Protein AF-A0A6A4WVE7-F1 (afdb_monomer)

Sequence (109 aa):
MHIRTFQDEGYPEVTYGALVDGLFLQDVMLQIYPDVPHREMTRSPGDASARIRNLSTVLKNIKHFYEGGVRAELRPHATDARRVRGRVPPWWATDPAITAIRRSSAAHE

Solvent-accessible surface area (backbone atoms only — not comparable to full-atom values): 6762 Å² total; per-residue (Å²): 140,62,79,74,77,72,59,56,101,81,59,75,83,88,46,74,75,59,49,62,49,21,57,56,55,42,53,54,45,40,74,76,43,70,84,54,89,69,78,88,66,62,95,48,91,89,42,64,68,41,19,53,52,22,40,52,44,43,50,50,40,54,51,45,43,52,67,55,49,55,51,53,70,45,48,72,58,61,62,48,60,70,72,53,81,78,64,81,59,82,71,60,81,70,35,68,70,58,53,50,52,53,55,61,58,67,73,74,117

Structure (mmCIF, N/CA/C/O backbone):
data_AF-A0A6A4WVE7-F1
#
_entry.id   AF-A0A6A4WVE7-F1
#
loop_
_atom_site.group_PDB
_atom_site.id
_atom_site.type_symbol
_atom_site.label_atom_id
_atom_site.label_alt_id
_atom_site.label_comp_id
_atom_site.label_asym_id
_atom_site.label_entity_id
_atom_site.label_seq_id
_atom_site.pdbx_PDB_ins_code
_atom_site.Cartn_x
_atom_site.Cartn_y
_atom_site.Cartn_z
_atom_site.occupancy
_atom_site.B_iso_or_equiv
_atom_site.auth_seq_id
_atom_site.auth_comp_id
_atom_site.auth_asym_id
_atom_site.auth_atom_id
_atom_site.pdbx_PDB_model_num
ATOM 1 N N . MET A 1 1 ? -4.078 6.951 -15.894 1.00 47.41 1 MET A N 1
ATOM 2 C CA . MET A 1 1 ? -4.602 5.793 -15.140 1.00 47.41 1 MET A CA 1
ATOM 3 C C . MET A 1 1 ? -5.333 6.343 -13.920 1.00 47.41 1 MET A C 1
ATOM 5 O O . MET A 1 1 ? -4.700 7.037 -13.137 1.00 47.41 1 MET A O 1
ATOM 9 N N . HIS A 1 2 ? -6.656 6.180 -13.829 1.00 57.88 2 HIS A N 1
ATOM 10 C CA . HIS A 1 2 ? -7.473 6.751 -12.747 1.00 57.88 2 HIS A CA 1
ATOM 11 C C . HIS A 1 2 ? -7.727 5.682 -11.681 1.00 57.88 2 HIS A C 1
ATOM 13 O O . HIS A 1 2 ? -8.260 4.639 -12.012 1.00 57.88 2 HIS A O 1
ATOM 19 N N . ILE A 1 3 ? -7.418 5.946 -10.408 1.00 59.28 3 ILE A N 1
ATOM 20 C CA . ILE A 1 3 ? -7.617 4.985 -9.297 1.00 59.28 3 ILE A CA 1
ATOM 21 C C . ILE A 1 3 ? -9.070 4.473 -9.207 1.00 59.28 3 ILE A C 1
ATOM 23 O O . ILE A 1 3 ? -9.309 3.339 -8.812 1.00 59.28 3 ILE A O 1
ATOM 27 N N . ARG A 1 4 ? -10.041 5.282 -9.649 1.00 60.78 4 ARG A N 1
ATOM 28 C CA . ARG A 1 4 ? -11.470 4.935 -9.684 1.00 60.78 4 ARG A CA 1
ATOM 29 C C . ARG A 1 4 ? -11.802 3.745 -10.594 1.00 60.78 4 ARG A C 1
ATOM 31 O O . ARG A 1 4 ? -12.851 3.149 -10.418 1.00 60.78 4 ARG A O 1
ATOM 38 N N . THR A 1 5 ? -10.929 3.370 -11.535 1.00 68.50 5 THR A N 1
ATOM 39 C CA . THR A 1 5 ? -11.159 2.207 -12.415 1.00 68.50 5 THR A CA 1
ATOM 40 C C . THR A 1 5 ? -10.985 0.864 -11.707 1.00 68.50 5 THR A C 1
ATOM 42 O O . THR A 1 5 ? -11.294 -0.158 -12.300 1.00 68.50 5 THR A O 1
ATOM 45 N N . PHE A 1 6 ? -10.471 0.864 -10.473 1.00 63.78 6 PHE A N 1
ATOM 46 C CA . PHE A 1 6 ? -10.322 -0.327 -9.629 1.00 63.78 6 PHE A CA 1
ATOM 47 C C . PHE A 1 6 ? -11.446 -0.476 -8.597 1.00 63.78 6 PHE A C 1
ATOM 49 O O . PHE A 1 6 ? -11.378 -1.346 -7.733 1.00 63.78 6 PHE A O 1
ATOM 56 N N . GLN A 1 7 ? -12.459 0.394 -8.636 1.00 62.53 7 GLN A N 1
ATOM 57 C CA . GLN A 1 7 ? -13.678 0.141 -7.880 1.00 62.53 7 GLN A CA 1
ATOM 58 C C . GLN A 1 7 ? -14.447 -0.990 -8.560 1.00 62.53 7 GLN A C 1
ATOM 60 O O . GLN A 1 7 ? -14.938 -0.811 -9.671 1.00 62.53 7 GLN A O 1
ATOM 65 N N . ASP A 1 8 ? -14.574 -2.123 -7.874 1.00 60.75 8 ASP A N 1
ATOM 66 C CA . ASP A 1 8 ? -15.598 -3.113 -8.204 1.00 60.75 8 ASP A CA 1
ATOM 67 C C . ASP A 1 8 ? -16.998 -2.533 -7.947 1.00 60.75 8 ASP A C 1
ATOM 69 O O . ASP A 1 8 ? -17.180 -1.657 -7.088 1.00 60.75 8 ASP A O 1
ATOM 73 N N . GLU A 1 9 ? -17.998 -3.062 -8.661 1.00 52.28 9 GLU A N 1
ATOM 74 C CA . GLU A 1 9 ? -19.427 -2.821 -8.427 1.00 52.28 9 GLU A CA 1
ATOM 75 C C . GLU A 1 9 ? -19.824 -3.321 -7.022 1.00 52.28 9 GLU A C 1
ATOM 77 O O . GLU A 1 9 ? -20.338 -4.419 -6.835 1.00 52.28 9 GLU A O 1
ATOM 82 N N . GLY A 1 10 ? -19.520 -2.536 -5.991 1.00 53.50 10 GLY A N 1
ATOM 83 C CA . GLY A 1 10 ? -19.755 -2.913 -4.596 1.00 53.50 10 GLY A CA 1
ATOM 84 C C . GLY A 1 10 ? -18.978 -2.091 -3.572 1.00 53.50 10 GLY A C 1
ATOM 85 O O . GLY A 1 10 ? -19.347 -2.088 -2.397 1.00 53.50 10 GLY A O 1
ATOM 86 N N . TYR A 1 11 ? -17.943 -1.353 -3.991 1.00 53.72 11 TYR A N 1
ATOM 87 C CA . TYR A 1 11 ? -17.227 -0.443 -3.096 1.00 53.72 11 TYR A CA 1
ATOM 88 C C . TYR A 1 11 ? -17.837 0.969 -3.116 1.00 53.72 11 TYR A C 1
ATOM 90 O O . TYR A 1 11 ? -18.084 1.510 -4.197 1.00 53.72 11 TYR A O 1
ATOM 98 N N . PRO A 1 12 ? -18.051 1.604 -1.943 1.00 58.72 12 PRO A N 1
ATOM 99 C CA . PRO A 1 12 ? -18.497 2.993 -1.877 1.00 58.72 12 PRO A CA 1
ATOM 100 C C . PRO A 1 12 ? -17.515 3.907 -2.618 1.00 58.72 12 PRO A C 1
ATOM 102 O O . PRO A 1 12 ? -16.337 3.572 -2.760 1.00 58.72 12 PRO A O 1
ATOM 105 N N . GLU A 1 13 ? -18.008 5.053 -3.097 1.00 70.44 13 GLU A N 1
ATOM 106 C CA . GLU A 1 13 ? -17.210 6.055 -3.812 1.00 70.44 13 GLU A CA 1
ATOM 107 C C . GLU A 1 13 ? -15.855 6.279 -3.122 1.00 70.44 13 GLU A C 1
ATOM 109 O O . GLU A 1 13 ? -15.799 6.541 -1.916 1.00 70.44 13 GLU A O 1
ATOM 114 N N . VAL A 1 14 ? -14.753 6.147 -3.873 1.00 70.69 14 VAL A N 1
ATOM 115 C CA . VAL A 1 14 ? -13.402 6.349 -3.330 1.00 70.69 14 VAL A CA 1
ATOM 116 C C . VAL A 1 14 ? -13.253 7.812 -2.925 1.00 70.69 14 VAL A C 1
ATOM 118 O O . VAL A 1 14 ? -12.963 8.692 -3.738 1.00 70.69 14 VAL A O 1
ATOM 121 N N . THR A 1 15 ? -13.446 8.064 -1.635 1.00 81.00 15 THR A N 1
ATOM 122 C CA . THR A 1 15 ? -13.155 9.345 -0.998 1.00 81.00 15 THR A CA 1
ATOM 123 C C . THR A 1 15 ? -11.695 9.394 -0.564 1.00 81.00 15 THR A C 1
ATOM 125 O O . THR A 1 15 ? -11.046 8.363 -0.384 1.00 81.00 15 THR A O 1
ATOM 128 N N . TYR A 1 16 ? -11.174 10.599 -0.315 1.00 78.56 16 TYR A N 1
ATOM 129 C CA . TYR A 1 16 ? -9.848 10.753 0.289 1.00 78.56 16 TYR A CA 1
ATOM 130 C C . TYR A 1 16 ? -9.717 9.945 1.592 1.00 78.56 16 TYR A C 1
ATOM 132 O O . TYR A 1 16 ? -8.696 9.303 1.817 1.00 78.56 16 TYR A O 1
ATOM 140 N N . GLY A 1 17 ? -10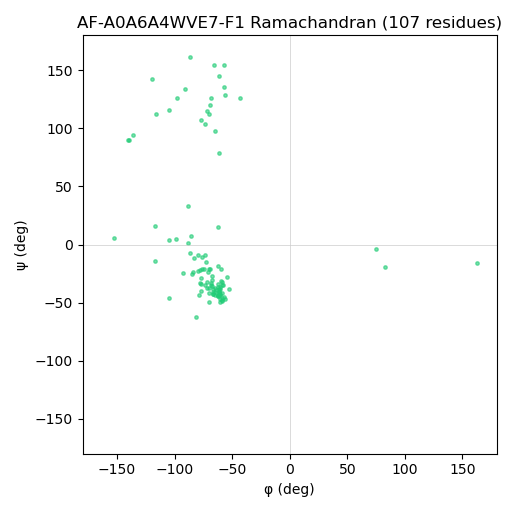.777 9.895 2.408 1.00 81.75 17 GLY A N 1
ATOM 141 C CA . GLY A 1 17 ? -10.797 9.130 3.657 1.00 81.75 17 GLY A CA 1
ATOM 142 C C . GLY A 1 17 ? -10.524 7.634 3.472 1.00 81.75 17 GLY A C 1
ATOM 143 O O . GLY A 1 17 ? -9.835 7.049 4.302 1.00 81.75 17 GLY A O 1
ATOM 144 N N . ALA A 1 18 ? -10.973 7.042 2.362 1.00 78.94 18 ALA A N 1
ATOM 145 C CA . ALA A 1 18 ? -10.748 5.629 2.046 1.00 78.94 18 ALA A CA 1
ATOM 146 C C . ALA A 1 18 ? -9.297 5.308 1.634 1.00 78.94 18 ALA A C 1
ATOM 148 O O . ALA A 1 18 ? -8.905 4.147 1.608 1.00 78.94 18 ALA A O 1
ATOM 149 N N . LEU A 1 19 ? -8.490 6.324 1.307 1.00 86.19 19 LEU A N 1
ATOM 150 C CA . LEU A 1 19 ? -7.084 6.152 0.924 1.00 86.19 19 LEU A CA 1
ATOM 151 C C . LEU A 1 19 ? -6.130 6.277 2.118 1.00 86.19 19 LEU A C 1
ATOM 153 O O . LEU A 1 19 ? -5.011 5.766 2.084 1.00 86.19 19 LEU A O 1
ATOM 157 N N . VAL A 1 20 ? -6.557 6.981 3.168 1.00 89.06 20 VAL A N 1
ATOM 158 C CA . VAL A 1 20 ? -5.692 7.448 4.263 1.00 89.06 20 VAL A CA 1
ATOM 159 C C . VAL A 1 20 ? -5.215 6.314 5.173 1.00 89.06 20 VAL A C 1
ATOM 161 O O . VAL A 1 20 ? -4.174 6.449 5.816 1.00 89.06 20 VAL A O 1
ATOM 164 N N . ASP A 1 21 ? -5.925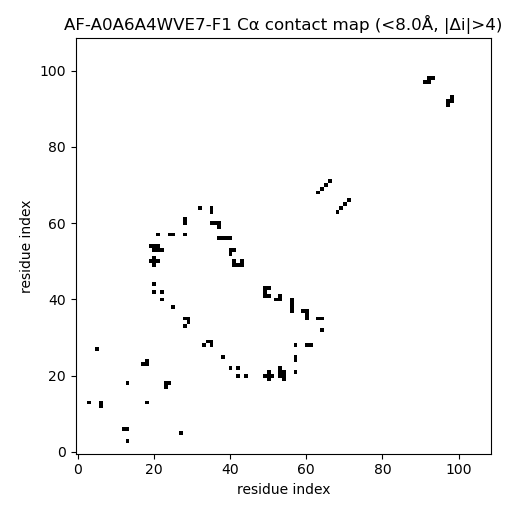 5.188 5.229 1.00 88.56 21 ASP A N 1
ATOM 165 C CA . ASP A 1 21 ? -5.493 4.011 5.992 1.00 88.56 21 ASP A CA 1
ATOM 166 C C . ASP A 1 21 ? -4.570 3.056 5.218 1.00 88.56 21 ASP A C 1
ATOM 168 O O . ASP A 1 21 ? -4.010 2.136 5.819 1.00 88.56 21 ASP A O 1
ATOM 172 N N . GLY A 1 22 ? -4.380 3.292 3.915 1.00 89.94 22 GLY A N 1
ATOM 173 C CA . GLY A 1 22 ? -3.527 2.504 3.028 1.00 89.94 22 GLY A CA 1
ATOM 174 C C . GLY A 1 22 ? -4.085 1.139 2.611 1.00 89.94 22 GLY A C 1
ATOM 175 O O . GLY A 1 22 ? -3.458 0.487 1.779 1.00 89.94 22 GLY A O 1
ATOM 176 N N . LEU A 1 23 ? -5.243 0.706 3.121 1.00 90.31 23 LEU A N 1
ATOM 177 C CA . LEU A 1 23 ? -5.789 -0.629 2.844 1.00 90.31 23 LEU A CA 1
ATOM 178 C C . LEU A 1 23 ? -6.274 -0.747 1.402 1.00 90.31 23 LEU A C 1
ATOM 180 O O . LEU A 1 23 ? -5.852 -1.646 0.684 1.00 90.31 23 LEU A O 1
ATOM 184 N N . PHE A 1 24 ? -7.077 0.217 0.951 1.00 88.44 24 PHE A N 1
ATOM 185 C CA .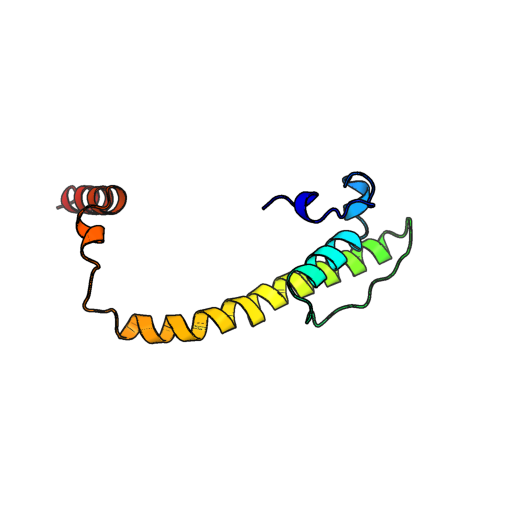 PHE A 1 24 ? -7.558 0.237 -0.430 1.00 88.44 24 PHE A CA 1
ATOM 186 C C . PHE A 1 24 ? -6.401 0.334 -1.436 1.00 88.44 24 PHE A C 1
ATOM 188 O O . PHE A 1 24 ? -6.405 -0.321 -2.473 1.00 88.44 24 PHE A O 1
ATOM 195 N N . LEU A 1 25 ? -5.363 1.116 -1.116 1.00 90.69 25 LEU A N 1
ATOM 196 C CA . LEU A 1 25 ? -4.172 1.220 -1.962 1.00 90.69 25 LEU A CA 1
ATOM 197 C C . LEU A 1 25 ? -3.404 -0.104 -2.037 1.00 90.69 25 LEU A C 1
ATOM 199 O O . LEU A 1 25 ? -2.888 -0.448 -3.099 1.00 90.69 25 LEU A O 1
ATOM 203 N N . GLN A 1 26 ? -3.339 -0.852 -0.935 1.00 91.56 26 GLN A N 1
ATOM 204 C CA . GLN A 1 26 ? -2.738 -2.181 -0.919 1.00 91.56 26 GLN A CA 1
ATOM 205 C C . GLN A 1 26 ? -3.547 -3.177 -1.762 1.00 91.56 26 GLN A C 1
ATOM 207 O O . GLN A 1 26 ? -2.945 -3.953 -2.503 1.00 91.56 26 GLN A O 1
ATOM 212 N N . ASP A 1 27 ? -4.879 -3.128 -1.703 1.00 88.81 27 ASP A N 1
ATOM 213 C CA . ASP A 1 27 ? -5.750 -3.978 -2.526 1.00 88.81 27 ASP A CA 1
ATOM 214 C C . ASP A 1 27 ? -5.542 -3.697 -4.022 1.00 88.81 27 ASP A C 1
ATOM 216 O O . ASP A 1 27 ? -5.349 -4.624 -4.810 1.00 88.81 27 ASP A O 1
ATOM 220 N N . VAL A 1 28 ? -5.465 -2.420 -4.413 1.00 88.31 28 VAL A N 1
ATOM 221 C CA . VAL A 1 28 ? -5.124 -2.023 -5.792 1.00 88.31 28 VAL A CA 1
ATOM 222 C C . VAL A 1 28 ? -3.731 -2.527 -6.186 1.00 88.31 28 VAL A C 1
ATOM 224 O O . VAL A 1 28 ? -3.553 -3.059 -7.281 1.00 88.31 28 VAL A O 1
ATOM 227 N N . MET A 1 29 ? -2.737 -2.411 -5.299 1.00 88.50 29 MET A N 1
ATOM 228 C CA . MET A 1 29 ? -1.390 -2.928 -5.567 1.00 88.50 29 MET A CA 1
ATOM 229 C C . MET A 1 29 ? -1.380 -4.443 -5.787 1.00 88.50 29 MET A C 1
ATOM 231 O O . MET A 1 29 ? -0.664 -4.905 -6.670 1.00 88.50 29 MET A O 1
ATOM 235 N N . LEU A 1 30 ? -2.179 -5.204 -5.036 1.00 87.44 30 LEU A N 1
ATOM 236 C CA . LEU A 1 30 ? -2.305 -6.656 -5.194 1.00 87.44 30 LEU A CA 1
ATOM 237 C C . LEU A 1 30 ? -2.983 -7.051 -6.512 1.00 87.44 30 LEU A C 1
ATOM 239 O O . LEU A 1 30 ? -2.621 -8.073 -7.089 1.00 87.44 30 LEU A O 1
ATOM 243 N N . GLN A 1 31 ? -3.923 -6.244 -7.011 1.00 86.31 31 GLN A N 1
ATOM 244 C CA . GLN A 1 31 ? -4.522 -6.459 -8.333 1.00 86.31 31 GLN A CA 1
ATOM 245 C C . GLN A 1 31 ? -3.517 -6.214 -9.471 1.00 86.31 31 GLN A C 1
ATOM 247 O O . GLN A 1 31 ? -3.558 -6.904 -10.485 1.00 86.31 31 GLN A O 1
ATOM 252 N N . ILE A 1 32 ? -2.604 -5.249 -9.308 1.00 84.94 32 ILE A N 1
ATOM 253 C CA . ILE A 1 32 ? -1.572 -4.925 -10.309 1.00 84.94 32 ILE A CA 1
ATOM 254 C C . ILE A 1 32 ? -0.404 -5.919 -10.254 1.00 84.94 32 ILE A C 1
ATOM 256 O O . ILE A 1 32 ? 0.098 -6.352 -11.289 1.00 84.94 32 ILE A O 1
ATOM 260 N N . TYR A 1 33 ? 0.052 -6.256 -9.049 1.00 84.62 33 TYR A N 1
ATOM 261 C CA . TYR A 1 33 ? 1.213 -7.103 -8.805 1.00 84.62 33 TYR A CA 1
ATOM 262 C C . TYR A 1 33 ? 0.911 -8.053 -7.636 1.00 84.62 33 TYR A C 1
ATOM 264 O O . TYR A 1 33 ? 1.166 -7.714 -6.478 1.00 84.62 33 TYR A O 1
ATOM 272 N N . PRO A 1 34 ? 0.360 -9.249 -7.908 1.00 86.31 34 PRO A N 1
ATOM 273 C CA . PRO A 1 34 ? -0.059 -10.177 -6.858 1.00 86.31 34 PRO A CA 1
ATOM 274 C C . PRO A 1 34 ? 1.081 -10.592 -5.922 1.00 86.31 34 PRO A C 1
ATOM 276 O O . PRO A 1 34 ? 0.868 -10.776 -4.724 1.00 86.31 34 PRO A O 1
ATOM 279 N N . ASP A 1 35 ? 2.312 -10.669 -6.425 1.00 85.38 35 ASP A N 1
ATOM 280 C CA . ASP A 1 35 ? 3.481 -11.178 -5.698 1.00 85.38 35 ASP A CA 1
ATOM 281 C C . ASP A 1 35 ? 4.226 -10.103 -4.883 1.00 85.38 35 ASP A C 1
ATOM 283 O O . ASP A 1 35 ? 5.446 -10.158 -4.711 1.00 85.38 35 ASP A O 1
ATOM 287 N N . VAL A 1 36 ? 3.508 -9.107 -4.345 1.00 85.94 36 VAL A N 1
ATOM 288 C CA . VAL A 1 36 ? 4.110 -8.138 -3.412 1.00 85.94 36 VAL A CA 1
ATOM 289 C C . VAL A 1 36 ? 4.730 -8.843 -2.190 1.00 85.94 36 VAL A C 1
ATOM 291 O O . VAL A 1 36 ? 4.081 -9.694 -1.570 1.00 85.94 36 VAL A O 1
ATOM 294 N N . PRO A 1 37 ? 5.950 -8.451 -1.776 1.00 84.62 37 PRO A N 1
ATOM 295 C CA . PRO A 1 37 ? 6.665 -9.081 -0.665 1.00 84.62 37 PRO A CA 1
ATOM 296 C C . PRO A 1 37 ? 6.126 -8.682 0.715 1.00 84.62 37 PRO A C 1
ATOM 298 O O . PRO A 1 37 ? 6.354 -9.393 1.692 1.00 84.62 37 PRO A O 1
ATOM 301 N N . HIS A 1 38 ? 5.424 -7.549 0.827 1.00 86.50 38 HIS A N 1
ATOM 302 C CA . HIS A 1 38 ? 4.881 -7.073 2.096 1.00 86.50 38 HIS A CA 1
ATOM 303 C C . HIS A 1 38 ? 3.351 -7.047 2.043 1.00 86.50 38 HIS A C 1
ATOM 305 O O . HIS A 1 38 ? 2.766 -6.248 1.318 1.00 86.50 38 HIS A O 1
ATOM 311 N N . ARG A 1 39 ? 2.686 -7.911 2.815 1.00 86.44 39 ARG A N 1
ATOM 312 C CA . ARG A 1 39 ? 1.211 -8.021 2.822 1.00 86.44 39 ARG A CA 1
ATOM 313 C C . ARG A 1 39 ? 0.563 -7.668 4.154 1.00 86.44 39 ARG A C 1
ATOM 315 O O . ARG A 1 39 ? -0.646 -7.479 4.215 1.00 86.44 39 ARG A O 1
ATOM 322 N N . GLU A 1 40 ? 1.355 -7.583 5.216 1.00 87.88 40 GLU A N 1
ATOM 323 C CA . GLU A 1 40 ? 0.842 -7.322 6.554 1.00 87.88 40 GLU A CA 1
ATOM 324 C C . GLU A 1 40 ? 0.340 -5.885 6.664 1.00 87.88 40 GLU A C 1
ATOM 326 O O . GLU A 1 40 ? 1.111 -4.925 6.622 1.00 87.88 40 GLU A O 1
ATOM 331 N N . MET A 1 41 ? -0.975 -5.764 6.811 1.00 90.06 41 MET A N 1
ATOM 332 C CA . MET A 1 41 ? -1.692 -4.520 7.037 1.00 90.06 41 MET A CA 1
ATOM 333 C C . MET A 1 41 ? -2.423 -4.601 8.369 1.00 90.06 41 MET A C 1
ATOM 335 O O . MET A 1 41 ? -2.992 -5.638 8.715 1.00 90.06 41 MET A O 1
ATOM 339 N N . THR A 1 42 ? -2.475 -3.495 9.105 1.00 88.56 42 THR A N 1
ATOM 340 C CA . THR A 1 42 ? -3.279 -3.409 10.326 1.00 88.56 42 THR A CA 1
ATOM 341 C C . THR A 1 42 ? -4.530 -2.582 10.064 1.00 88.56 42 THR A C 1
ATOM 343 O O . THR A 1 42 ? -4.449 -1.378 9.819 1.00 88.56 42 THR A O 1
ATOM 346 N N . ARG A 1 43 ? -5.707 -3.206 10.173 1.00 84.69 43 ARG A N 1
ATOM 347 C CA . ARG A 1 43 ? -6.978 -2.479 10.280 1.00 84.69 43 ARG A CA 1
ATOM 348 C C . ARG A 1 43 ? -7.072 -1.865 11.672 1.00 84.69 43 ARG A C 1
ATOM 350 O O . ARG A 1 43 ? -7.329 -2.571 12.639 1.00 84.69 43 ARG A O 1
ATOM 357 N N . SER A 1 44 ? -6.845 -0.561 11.772 1.00 79.88 44 SER A N 1
ATOM 358 C CA . SER A 1 44 ? -7.026 0.187 13.018 1.00 79.88 44 SER A CA 1
ATOM 359 C C . SER A 1 44 ? -7.653 1.548 12.707 1.00 79.88 44 SER A C 1
ATOM 361 O O . SER A 1 44 ? -6.941 2.511 12.399 1.00 79.88 44 SER A O 1
ATOM 363 N N . PRO A 1 45 ? -8.997 1.629 12.698 1.00 76.38 45 PRO A N 1
ATOM 364 C CA . PRO A 1 45 ? -9.710 2.872 12.440 1.00 76.38 45 PRO A CA 1
ATOM 365 C C . PRO A 1 45 ? -9.270 3.950 13.436 1.00 76.38 45 PRO A C 1
ATOM 367 O O . PRO A 1 45 ? -9.257 3.728 14.642 1.00 76.38 45 PRO A O 1
ATOM 370 N N . GLY A 1 46 ? -8.888 5.125 12.939 1.00 77.00 46 GLY A N 1
ATOM 371 C CA . GLY A 1 46 ? -8.502 6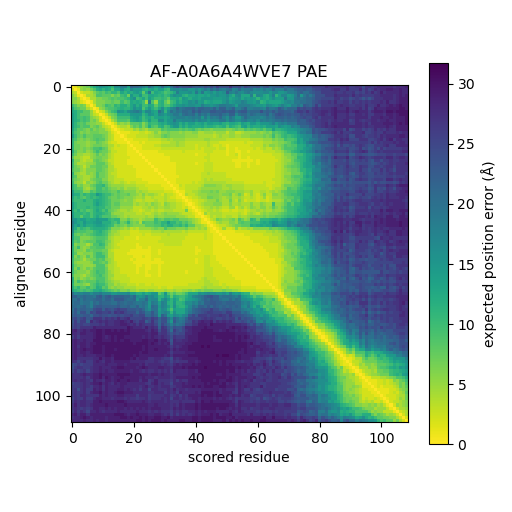.256 13.789 1.00 77.00 46 GLY A CA 1
ATOM 372 C C . GLY A 1 46 ? -7.055 6.252 14.309 1.00 77.00 46 GLY A C 1
ATOM 373 O O . GLY A 1 46 ? -6.540 7.338 14.573 1.00 77.00 46 GLY A O 1
ATOM 374 N N . ASP A 1 47 ? -6.336 5.124 14.334 1.00 89.25 47 ASP A N 1
ATOM 375 C CA . ASP A 1 47 ? -4.933 5.080 14.790 1.00 89.25 47 ASP A CA 1
ATOM 376 C C . ASP A 1 47 ? -3.961 5.615 13.727 1.00 89.25 47 ASP A C 1
ATOM 378 O O . ASP A 1 47 ? -3.654 4.956 12.732 1.00 89.25 47 ASP A O 1
ATOM 382 N N . ALA A 1 48 ? -3.421 6.812 13.963 1.00 90.12 48 ALA A N 1
ATOM 383 C CA . ALA A 1 48 ? -2.444 7.441 13.078 1.00 90.12 48 ALA A CA 1
ATOM 384 C C . ALA A 1 48 ? -1.176 6.598 12.875 1.00 90.12 48 ALA A C 1
ATOM 386 O O . ALA A 1 48 ? -0.632 6.572 11.769 1.00 90.12 48 ALA A O 1
ATOM 387 N N . SER A 1 49 ? -0.727 5.879 13.903 1.00 93.38 49 SER A N 1
ATOM 388 C CA . SER A 1 49 ? 0.488 5.068 13.825 1.00 93.38 49 SER A CA 1
ATOM 389 C C . SER A 1 49 ? 0.281 3.858 12.919 1.00 93.38 49 SER A C 1
ATOM 391 O O . SER A 1 49 ? 1.147 3.547 12.101 1.00 93.38 49 SER A O 1
ATOM 393 N N . ALA A 1 50 ? -0.879 3.200 13.011 1.00 91.69 50 ALA A N 1
ATOM 394 C CA . ALA A 1 50 ? -1.251 2.126 12.092 1.00 91.69 50 ALA A CA 1
ATOM 395 C C . ALA A 1 50 ? -1.354 2.619 10.647 1.00 91.69 50 ALA A C 1
ATOM 397 O O . ALA A 1 50 ? -0.790 1.986 9.756 1.00 91.69 50 ALA A O 1
ATOM 398 N N . ARG A 1 51 ? -1.981 3.781 10.415 1.00 92.69 51 ARG A N 1
ATOM 399 C CA . ARG A 1 51 ? -2.072 4.375 9.070 1.00 92.69 51 ARG A CA 1
ATOM 400 C C . ARG A 1 51 ? -0.697 4.634 8.457 1.00 92.69 51 ARG A C 1
ATOM 402 O O . ARG A 1 51 ? -0.451 4.259 7.315 1.00 92.69 51 ARG A O 1
ATOM 409 N N . ILE A 1 52 ? 0.225 5.216 9.227 1.00 93.75 52 ILE A N 1
ATOM 410 C CA . ILE A 1 52 ? 1.599 5.472 8.768 1.00 93.75 52 ILE A CA 1
ATOM 411 C C . ILE A 1 52 ? 2.317 4.159 8.437 1.00 93.75 52 ILE A C 1
ATOM 413 O O . ILE A 1 52 ? 2.976 4.072 7.400 1.00 93.75 52 ILE A O 1
ATOM 417 N N . ARG A 1 53 ? 2.176 3.123 9.278 1.00 94.56 53 ARG A N 1
ATOM 418 C CA . ARG A 1 53 ? 2.762 1.800 9.005 1.00 94.56 53 ARG A CA 1
ATOM 419 C C . ARG A 1 53 ? 2.211 1.192 7.715 1.00 94.56 53 ARG A C 1
ATOM 421 O O . ARG A 1 53 ? 3.003 0.761 6.879 1.00 94.56 53 ARG A O 1
ATOM 428 N N . ASN A 1 54 ? 0.893 1.217 7.523 1.00 95.12 54 ASN A N 1
ATOM 429 C CA . ASN A 1 54 ? 0.253 0.690 6.317 1.00 95.12 54 ASN A CA 1
ATOM 430 C C . ASN A 1 54 ? 0.734 1.431 5.061 1.00 95.12 54 ASN A C 1
ATOM 432 O O . ASN A 1 54 ? 1.197 0.799 4.113 1.00 95.12 54 ASN A O 1
ATOM 436 N N . LEU A 1 55 ? 0.720 2.768 5.074 1.00 94.25 55 LEU A N 1
ATOM 437 C CA . LEU A 1 55 ? 1.195 3.581 3.948 1.00 94.25 55 LEU A CA 1
ATOM 438 C C . LEU A 1 55 ? 2.689 3.366 3.662 1.00 94.25 55 LEU A C 1
ATOM 440 O O . LEU A 1 55 ? 3.096 3.317 2.501 1.00 94.25 55 LEU A O 1
ATOM 444 N N . SER A 1 56 ? 3.513 3.179 4.698 1.00 95.19 56 SER A N 1
ATOM 445 C CA . SER A 1 56 ? 4.927 2.821 4.532 1.00 95.19 56 SER A CA 1
ATOM 446 C C . SER A 1 56 ? 5.089 1.484 3.807 1.00 95.19 56 SER A C 1
ATOM 448 O O . SER A 1 56 ? 5.928 1.359 2.916 1.00 95.19 56 SER A O 1
ATOM 450 N N . THR A 1 57 ? 4.271 0.492 4.152 1.00 94.88 57 THR 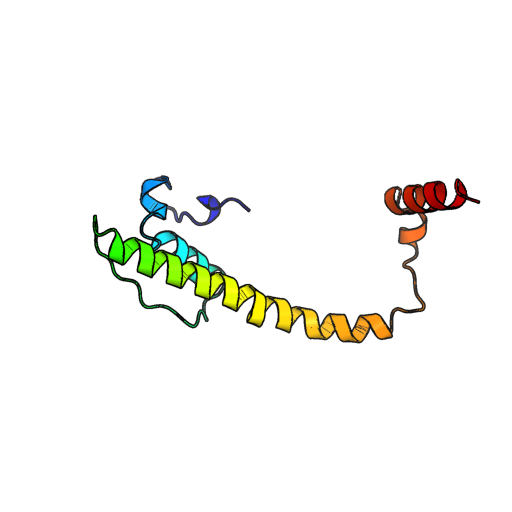A N 1
ATOM 451 C CA . THR A 1 57 ? 4.274 -0.811 3.484 1.00 94.88 57 THR A CA 1
ATOM 452 C C . THR A 1 57 ? 3.810 -0.711 2.027 1.00 94.88 57 THR A C 1
ATOM 454 O O . THR A 1 57 ? 4.483 -1.261 1.154 1.00 94.88 57 THR A O 1
ATOM 457 N N . VAL A 1 58 ? 2.757 0.062 1.734 1.00 94.56 58 VAL A N 1
ATOM 458 C CA . VAL A 1 58 ? 2.328 0.344 0.349 1.00 94.56 58 VAL A CA 1
ATOM 459 C C . VAL A 1 58 ? 3.480 0.953 -0.461 1.00 94.56 58 VAL A C 1
ATOM 46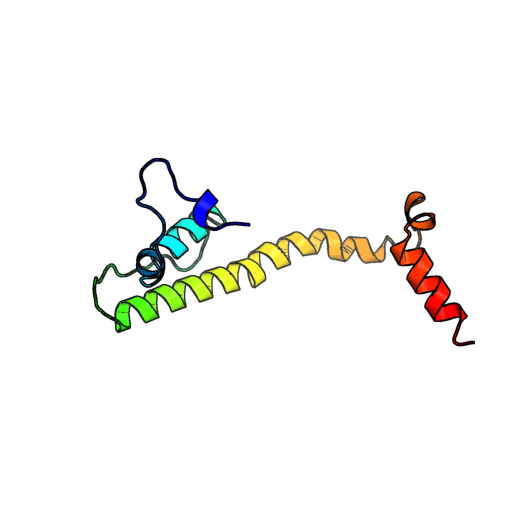1 O O . VAL A 1 58 ? 3.791 0.475 -1.552 1.00 94.56 58 VAL A O 1
ATOM 464 N N . LEU A 1 59 ? 4.186 1.949 0.088 1.00 94.06 59 LEU A N 1
ATOM 465 C CA . LEU A 1 59 ? 5.339 2.567 -0.578 1.00 94.06 59 LEU A CA 1
ATOM 466 C C . LEU A 1 59 ? 6.484 1.579 -0.832 1.00 94.06 59 LEU A C 1
ATOM 468 O O . LEU A 1 59 ? 7.096 1.618 -1.901 1.00 94.06 59 LEU A O 1
ATOM 472 N N . LYS A 1 60 ? 6.774 0.677 0.114 1.00 93.38 60 LYS A N 1
ATOM 473 C CA . LYS A 1 60 ? 7.785 -0.378 -0.079 1.00 93.38 60 LYS A CA 1
ATOM 474 C C . LYS A 1 60 ? 7.410 -1.310 -1.228 1.00 93.38 60 LYS A C 1
ATOM 476 O O . LYS A 1 60 ? 8.274 -1.635 -2.036 1.00 93.38 60 LYS A O 1
ATOM 481 N N . ASN A 1 61 ? 6.138 -1.688 -1.335 1.00 91.56 61 ASN A N 1
ATOM 482 C CA . ASN A 1 61 ? 5.648 -2.530 -2.427 1.00 91.56 61 ASN A CA 1
ATOM 483 C C . ASN A 1 61 ? 5.714 -1.820 -3.782 1.00 91.56 61 ASN A C 1
ATOM 485 O O . ASN A 1 61 ? 6.167 -2.419 -4.753 1.00 91.56 61 ASN A O 1
ATOM 489 N N . ILE A 1 62 ? 5.342 -0.536 -3.844 1.00 90.12 62 ILE A N 1
ATOM 490 C CA . ILE A 1 62 ? 5.491 0.282 -5.058 1.00 90.12 62 ILE A CA 1
ATOM 491 C C . ILE A 1 62 ? 6.963 0.344 -5.474 1.00 90.12 62 ILE A C 1
ATOM 493 O O . ILE A 1 62 ? 7.297 0.098 -6.632 1.00 90.12 62 ILE A O 1
ATOM 497 N N . LYS A 1 63 ? 7.864 0.629 -4.527 1.00 89.38 63 LYS A N 1
ATOM 498 C CA . LYS A 1 63 ? 9.307 0.664 -4.788 1.00 89.38 63 LYS A CA 1
ATOM 499 C C . LYS A 1 63 ? 9.806 -0.682 -5.318 1.00 89.38 63 LYS A C 1
ATOM 501 O O . LYS A 1 63 ? 10.474 -0.717 -6.348 1.00 89.38 63 LYS A O 1
ATOM 506 N N . HIS A 1 64 ? 9.440 -1.777 -4.655 1.00 86.81 64 HIS A N 1
ATOM 507 C CA . HIS A 1 64 ? 9.811 -3.125 -5.071 1.00 86.81 64 HIS A CA 1
ATOM 508 C C . HIS A 1 64 ? 9.305 -3.458 -6.479 1.00 86.81 64 HIS A C 1
ATOM 510 O O . HIS A 1 64 ? 10.059 -4.003 -7.278 1.00 86.81 64 HIS A O 1
ATOM 516 N N . PHE A 1 65 ? 8.071 -3.084 -6.818 1.00 86.56 65 PHE A N 1
ATOM 517 C CA . PHE A 1 65 ? 7.515 -3.280 -8.156 1.00 86.56 65 PHE A CA 1
ATOM 518 C C . PHE A 1 65 ? 8.372 -2.608 -9.246 1.00 86.56 65 PHE A C 1
ATOM 520 O O . PHE A 1 65 ? 8.708 -3.238 -10.251 1.00 86.56 65 PHE A O 1
ATOM 527 N N . TYR A 1 66 ? 8.805 -1.362 -9.035 1.00 83.19 66 TYR A N 1
ATOM 528 C CA . TYR A 1 66 ? 9.668 -0.665 -9.998 1.00 83.19 66 TYR A CA 1
ATOM 529 C C . TYR A 1 66 ? 11.105 -1.203 -10.030 1.00 83.19 66 TYR A C 1
ATOM 531 O O . TYR A 1 66 ? 11.724 -1.277 -11.095 1.00 83.19 66 TYR A O 1
ATOM 539 N N . GLU A 1 67 ? 11.655 -1.579 -8.876 1.00 82.00 67 GLU A N 1
ATOM 540 C CA . GLU A 1 67 ? 13.033 -2.066 -8.771 1.00 82.00 67 GLU A CA 1
ATOM 541 C C . GLU A 1 67 ? 13.202 -3.522 -9.225 1.00 82.00 67 GLU A C 1
ATOM 543 O O . GLU A 1 67 ? 14.254 -3.862 -9.768 1.00 82.00 67 GLU A O 1
ATOM 548 N N . GLY A 1 68 ? 12.187 -4.360 -9.009 1.00 67.62 68 GLY A N 1
ATOM 549 C CA . GLY A 1 68 ? 12.196 -5.798 -9.270 1.00 67.62 68 GLY A CA 1
ATOM 550 C C . GLY A 1 68 ? 11.412 -6.210 -10.515 1.00 67.62 68 GLY A C 1
ATOM 551 O O . GLY A 1 68 ? 11.940 -6.967 -11.321 1.00 67.62 68 GLY A O 1
ATOM 552 N N . GLY A 1 69 ? 10.195 -5.694 -10.711 1.00 61.94 69 GLY A N 1
ATOM 553 C CA . GLY A 1 69 ? 9.320 -6.067 -11.832 1.00 61.94 69 GLY A CA 1
ATOM 554 C C . GLY A 1 69 ? 9.672 -5.329 -13.124 1.00 61.94 69 GLY A C 1
ATOM 555 O O . GLY A 1 69 ? 10.145 -5.927 -14.089 1.00 61.94 69 GLY A O 1
ATOM 556 N N . VAL A 1 70 ? 9.551 -3.998 -13.116 1.00 55.94 70 VAL A N 1
ATOM 557 C CA . VAL A 1 70 ? 9.768 -3.165 -14.317 1.00 55.94 70 VAL A CA 1
ATOM 558 C C . VAL A 1 70 ? 11.221 -3.230 -14.799 1.00 55.94 70 VAL A C 1
ATOM 560 O O . VAL A 1 70 ? 11.498 -3.336 -15.993 1.00 55.94 70 VAL A O 1
ATOM 563 N N . ARG A 1 71 ? 12.191 -3.215 -13.878 1.00 52.81 71 ARG A N 1
ATOM 564 C CA . ARG A 1 71 ? 13.609 -3.353 -14.241 1.00 52.81 71 ARG A CA 1
ATOM 565 C C . ARG A 1 71 ? 13.962 -4.735 -14.791 1.00 52.81 71 ARG A C 1
ATOM 567 O O . ARG A 1 71 ? 14.872 -4.804 -15.613 1.00 52.81 71 ARG A O 1
ATOM 574 N N . ALA A 1 72 ? 13.295 -5.812 -14.372 1.00 53.09 72 ALA A N 1
ATOM 575 C CA . ALA A 1 72 ? 13.560 -7.154 -14.891 1.00 53.09 72 ALA A CA 1
ATOM 576 C C . ALA A 1 72 ? 12.946 -7.368 -16.282 1.00 53.09 72 ALA A C 1
ATOM 578 O O . ALA A 1 72 ? 13.628 -7.908 -17.151 1.00 53.09 72 ALA A O 1
ATOM 579 N N . GLU A 1 73 ? 11.734 -6.868 -16.533 1.00 53.91 73 GLU A N 1
ATOM 580 C CA . GLU A 1 73 ? 11.082 -6.925 -17.853 1.00 53.91 73 GLU A CA 1
ATOM 581 C C . GLU A 1 73 ? 11.746 -6.028 -18.908 1.00 53.91 73 GLU A C 1
ATOM 583 O O . GLU A 1 73 ? 11.649 -6.296 -20.103 1.00 53.91 73 GLU A O 1
ATOM 588 N N . LEU A 1 74 ? 12.501 -5.002 -18.500 1.00 51.00 74 LEU A N 1
ATOM 589 C CA . LEU A 1 74 ? 13.301 -4.179 -19.418 1.00 51.00 74 LEU A CA 1
ATOM 590 C C . LEU A 1 74 ? 14.678 -4.786 -19.759 1.00 51.00 74 LEU A C 1
ATOM 592 O O . LEU A 1 74 ? 15.337 -4.328 -20.699 1.00 51.00 74 LEU A O 1
ATOM 596 N N . ARG A 1 75 ? 15.142 -5.828 -19.051 1.00 48.44 75 ARG A N 1
ATOM 597 C CA . ARG A 1 75 ? 16.445 -6.476 -19.332 1.00 48.44 75 ARG A CA 1
ATOM 598 C C . ARG A 1 75 ? 16.523 -7.218 -20.678 1.00 48.44 75 ARG A C 1
ATOM 600 O O . ARG A 1 75 ? 17.577 -7.112 -21.313 1.00 48.44 75 ARG A O 1
ATOM 607 N N . PRO A 1 76 ? 15.481 -7.918 -21.170 1.00 48.47 76 PRO A N 1
ATOM 608 C CA . PRO A 1 76 ? 15.506 -8.527 -22.499 1.00 48.47 76 PRO A CA 1
ATOM 609 C C . PRO A 1 76 ? 15.697 -7.479 -23.606 1.00 48.47 76 PRO A C 1
ATOM 611 O O . PRO A 1 76 ? 16.451 -7.710 -24.548 1.00 48.47 76 PRO A O 1
ATOM 614 N N . HIS A 1 77 ? 15.111 -6.286 -23.453 1.00 46.50 77 HIS A N 1
ATOM 615 C CA . HIS A 1 77 ? 15.172 -5.215 -24.456 1.00 46.50 77 HIS A CA 1
ATOM 616 C C . HIS A 1 77 ? 16.430 -4.338 -24.359 1.00 46.50 77 HIS A C 1
ATOM 618 O O . HIS A 1 77 ? 16.887 -3.792 -25.363 1.00 46.50 77 HIS A O 1
ATOM 624 N N . ALA A 1 78 ? 17.059 -4.243 -23.184 1.00 47.50 78 ALA A N 1
ATOM 625 C CA . ALA A 1 78 ? 18.331 -3.533 -23.024 1.00 47.50 78 ALA A CA 1
ATOM 626 C C . ALA A 1 78 ? 19.504 -4.231 -23.744 1.00 47.50 78 ALA A C 1
ATOM 628 O O . ALA A 1 78 ? 20.463 -3.577 -24.162 1.00 47.50 78 ALA A O 1
ATOM 629 N N . THR A 1 79 ? 19.427 -5.555 -23.921 1.00 45.12 79 THR A N 1
ATOM 630 C CA . THR A 1 79 ? 20.455 -6.332 -24.638 1.00 45.12 79 THR A CA 1
ATOM 631 C C . THR A 1 79 ? 20.330 -6.172 -26.158 1.00 45.12 79 THR A C 1
ATOM 633 O O . THR A 1 79 ? 21.338 -6.182 -26.869 1.00 45.12 79 THR A O 1
ATOM 636 N N . ASP A 1 80 ? 19.116 -5.922 -26.654 1.00 43.78 80 ASP A N 1
ATOM 637 C CA . ASP A 1 80 ? 18.851 -5.719 -28.081 1.00 43.78 80 ASP A CA 1
ATOM 638 C C . ASP A 1 80 ? 19.242 -4.311 -28.567 1.00 43.78 80 ASP A C 1
ATOM 640 O O . ASP A 1 80 ? 19.612 -4.116 -29.724 1.00 43.78 80 ASP A O 1
ATOM 644 N N . ALA A 1 81 ? 19.325 -3.327 -27.667 1.00 44.94 81 ALA A N 1
ATOM 645 C CA . ALA A 1 81 ? 19.822 -1.984 -27.986 1.00 44.94 81 ALA A CA 1
ATOM 646 C C . ALA A 1 81 ? 21.278 -1.971 -28.512 1.00 44.94 81 ALA A C 1
ATOM 648 O O . ALA A 1 81 ? 21.681 -1.034 -29.205 1.00 44.94 81 ALA A O 1
ATOM 649 N N . ARG A 1 82 ? 22.079 -3.018 -28.247 1.00 45.00 82 ARG A N 1
ATOM 650 C CA . ARG A 1 82 ? 23.408 -3.175 -28.874 1.00 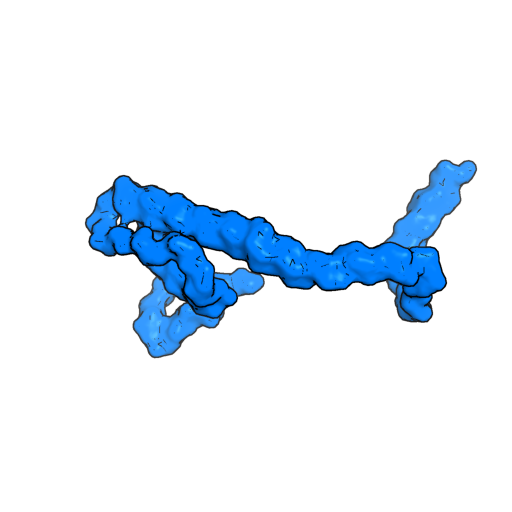45.00 82 ARG A CA 1
ATOM 651 C C . ARG A 1 82 ? 23.344 -3.722 -30.305 1.00 45.00 82 ARG A C 1
ATOM 653 O O . ARG A 1 82 ? 24.272 -3.453 -31.064 1.00 45.00 82 ARG A O 1
ATOM 660 N N . ARG A 1 83 ? 22.272 -4.423 -30.695 1.00 44.75 83 ARG A N 1
ATOM 661 C CA . ARG A 1 83 ? 22.030 -4.8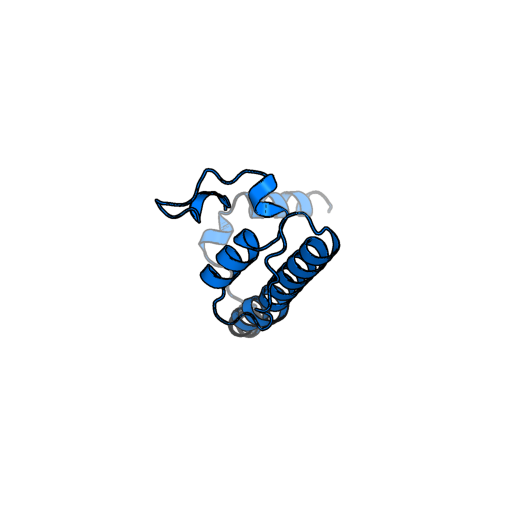93 -32.075 1.00 44.75 83 ARG A CA 1
ATOM 662 C C . ARG A 1 83 ? 21.375 -3.836 -32.970 1.00 44.75 83 ARG A C 1
ATOM 664 O O . ARG A 1 83 ? 21.563 -3.879 -34.182 1.00 44.75 83 ARG A O 1
ATOM 671 N N . VAL A 1 84 ? 20.676 -2.852 -32.400 1.00 47.91 84 VAL A N 1
ATOM 672 C CA . VAL A 1 84 ? 19.947 -1.809 -33.158 1.00 47.91 84 VAL A CA 1
ATOM 673 C C . VAL A 1 84 ? 20.830 -0.608 -33.560 1.00 47.91 84 VAL A C 1
ATOM 675 O O . VAL A 1 84 ? 20.348 0.335 -34.180 1.00 47.91 84 VAL A O 1
ATOM 678 N N . ARG A 1 85 ? 22.157 -0.654 -33.349 1.00 46.28 85 ARG A N 1
ATOM 679 C CA . ARG A 1 85 ? 23.121 0.378 -33.816 1.00 46.28 85 ARG A CA 1
ATOM 680 C C . ARG A 1 85 ? 23.215 0.570 -35.346 1.00 46.28 85 ARG A C 1
ATOM 682 O O . ARG A 1 85 ? 24.158 1.195 -35.816 1.00 46.28 85 ARG A O 1
ATOM 689 N N . GLY A 1 86 ? 22.272 0.064 -36.139 1.00 51.44 86 GLY A N 1
ATOM 690 C CA . GLY A 1 86 ? 22.345 0.175 -37.596 1.00 51.44 86 GLY A CA 1
ATOM 691 C C . GLY A 1 86 ? 21.031 0.172 -38.367 1.00 51.44 86 GLY A C 1
ATOM 692 O O . GLY A 1 86 ? 21.093 0.155 -39.592 1.00 51.44 86 GLY A O 1
ATOM 693 N N . ARG A 1 87 ? 19.850 0.176 -37.734 1.00 54.62 87 ARG A N 1
ATOM 694 C CA . ARG A 1 87 ? 18.586 0.231 -38.493 1.00 54.62 87 ARG A CA 1
ATOM 695 C C . ARG A 1 87 ? 17.605 1.204 -37.864 1.00 54.62 87 ARG A C 1
ATOM 697 O O . ARG A 1 87 ? 16.846 0.854 -36.970 1.00 54.62 87 ARG A O 1
ATOM 704 N N . VAL A 1 88 ? 17.641 2.431 -38.372 1.00 56.16 88 VAL A N 1
ATOM 705 C CA . VAL A 1 88 ? 16.574 3.414 -38.177 1.00 56.16 88 VAL A CA 1
ATOM 706 C C . VAL A 1 88 ? 15.339 2.921 -38.949 1.00 56.16 88 VAL A C 1
ATOM 708 O O . VAL A 1 88 ? 15.471 2.614 -40.137 1.00 56.16 88 VAL A O 1
ATOM 711 N N . PRO A 1 89 ? 14.160 2.795 -38.316 1.00 54.81 89 PRO A N 1
ATOM 712 C CA . PRO A 1 89 ? 12.946 2.365 -39.004 1.00 54.81 89 PRO A CA 1
ATOM 713 C C . PRO A 1 89 ? 12.537 3.339 -40.129 1.00 54.81 89 PRO A C 1
ATOM 715 O O . PRO A 1 89 ? 12.689 4.547 -39.960 1.00 54.81 89 PRO A O 1
ATOM 718 N N . PRO A 1 90 ? 11.967 2.870 -41.256 1.00 54.19 90 PRO A N 1
ATOM 719 C CA . PRO A 1 90 ? 11.678 3.721 -42.422 1.00 54.19 90 PRO A CA 1
ATOM 720 C C . PRO A 1 90 ? 10.729 4.897 -42.140 1.00 54.19 90 PRO A C 1
ATOM 722 O O . PRO A 1 90 ? 10.860 5.962 -42.733 1.00 54.19 90 PRO A O 1
ATOM 725 N N . TRP A 1 91 ? 9.798 4.724 -41.202 1.00 52.19 91 TRP A N 1
ATOM 726 C CA . TRP A 1 91 ? 8.810 5.733 -40.803 1.00 52.19 91 TRP A CA 1
ATOM 727 C C . TRP A 1 91 ? 9.369 6.793 -39.835 1.00 52.19 91 TRP A C 1
ATOM 729 O O . TRP A 1 91 ? 8.729 7.812 -39.592 1.00 52.19 91 TRP A O 1
ATOM 739 N N . TRP A 1 92 ? 10.586 6.591 -39.318 1.00 54.25 92 TRP A N 1
ATOM 740 C CA . TRP A 1 92 ? 11.302 7.535 -38.449 1.00 54.25 92 TRP A CA 1
ATOM 741 C C . TRP A 1 92 ? 11.849 8.740 -39.234 1.00 54.25 92 TRP A C 1
ATOM 743 O O . TRP A 1 92 ? 12.110 9.799 -38.670 1.00 54.25 92 TRP A O 1
ATOM 753 N N . ALA A 1 93 ? 12.013 8.603 -40.555 1.00 58.44 93 ALA A N 1
ATOM 754 C CA . ALA A 1 93 ? 12.422 9.696 -41.437 1.00 58.44 93 ALA A CA 1
ATOM 755 C C . ALA A 1 93 ? 11.327 10.766 -41.614 1.00 58.44 93 ALA A C 1
ATOM 757 O O . ALA A 1 93 ? 11.634 11.897 -41.982 1.00 58.44 93 ALA A O 1
ATOM 758 N N . THR A 1 94 ? 10.068 10.413 -41.347 1.00 58.19 94 THR A N 1
ATOM 759 C CA . THR A 1 94 ? 8.901 11.295 -41.486 1.00 58.19 94 THR A CA 1
ATOM 760 C C . THR A 1 94 ? 8.357 11.795 -40.151 1.00 58.19 94 THR A C 1
ATOM 762 O O . THR A 1 94 ? 7.341 12.484 -40.137 1.00 58.19 94 THR A O 1
ATOM 765 N N . ASP A 1 95 ? 9.006 11.463 -39.030 1.00 65.69 95 ASP A N 1
ATOM 766 C CA . ASP A 1 95 ? 8.557 11.909 -37.713 1.00 65.69 95 ASP A CA 1
ATOM 767 C C . ASP A 1 95 ? 8.772 13.437 -37.555 1.00 65.69 95 ASP A C 1
ATOM 769 O O . ASP A 1 95 ? 9.913 13.924 -37.653 1.00 65.69 95 ASP A O 1
ATOM 773 N N . PRO A 1 96 ? 7.703 14.225 -37.316 1.00 62.66 96 PRO A N 1
ATOM 774 C CA . PRO A 1 96 ? 7.791 15.679 -37.187 1.00 62.66 96 PRO A CA 1
ATOM 775 C C . PRO A 1 96 ? 8.661 16.135 -36.011 1.00 62.66 96 PRO A C 1
ATOM 777 O O . PRO A 1 96 ? 9.354 17.149 -36.124 1.00 62.66 96 PRO A O 1
ATOM 780 N N . ALA A 1 97 ? 8.667 15.391 -34.901 1.00 60.91 97 ALA A N 1
ATOM 781 C CA . ALA A 1 97 ? 9.448 15.729 -33.714 1.00 60.91 97 ALA A CA 1
ATOM 782 C C . ALA A 1 97 ? 10.948 15.553 -33.978 1.00 60.91 97 ALA A C 1
ATOM 784 O O . ALA A 1 97 ? 11.769 16.376 -33.574 1.00 60.91 97 ALA A O 1
ATOM 785 N N . ILE A 1 98 ? 11.313 14.526 -34.741 1.00 59.38 98 ILE A N 1
ATOM 786 C CA . ILE A 1 98 ? 12.712 14.238 -35.085 1.00 59.38 98 ILE A CA 1
ATOM 787 C C . ILE A 1 98 ? 13.217 15.178 -36.179 1.00 59.38 98 ILE A C 1
ATOM 789 O O . ILE A 1 98 ? 14.368 15.623 -36.144 1.00 59.38 98 ILE A O 1
ATOM 793 N N . THR A 1 99 ? 12.333 15.568 -37.097 1.00 61.72 99 THR A N 1
ATOM 794 C CA . THR A 1 99 ? 12.602 16.632 -38.072 1.00 61.72 99 THR A CA 1
ATOM 795 C C . THR A 1 99 ? 12.861 17.972 -37.376 1.00 61.72 99 THR A C 1
ATOM 797 O O . THR A 1 99 ? 13.787 18.691 -37.758 1.00 61.72 99 THR A O 1
ATOM 800 N N . ALA A 1 100 ? 12.093 18.298 -36.333 1.00 62.56 100 ALA A N 1
ATOM 801 C CA . ALA A 1 100 ? 12.274 19.520 -35.553 1.00 62.56 100 ALA A CA 1
ATOM 802 C C . ALA A 1 100 ? 13.620 19.545 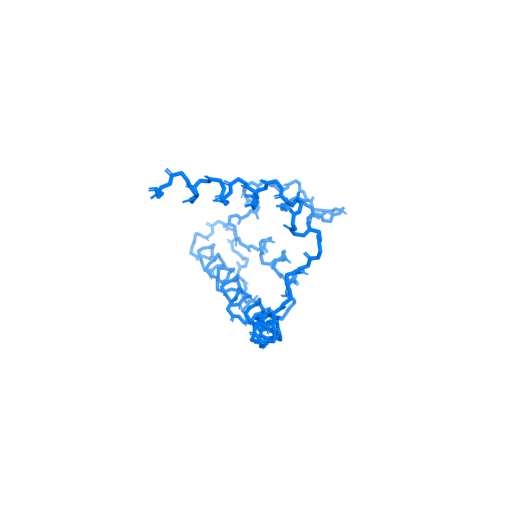-34.809 1.00 62.56 100 ALA A C 1
ATOM 804 O O . ALA A 1 100 ? 14.331 20.548 -34.874 1.00 62.56 100 ALA A O 1
ATOM 805 N N . ILE A 1 101 ? 14.014 18.425 -34.191 1.00 60.44 101 ILE A N 1
ATOM 806 C CA . ILE A 1 101 ? 15.308 18.289 -33.501 1.00 60.44 101 ILE A CA 1
ATOM 807 C C . ILE A 1 101 ? 16.479 18.473 -34.481 1.00 60.44 101 ILE A C 1
ATOM 809 O O . ILE A 1 101 ? 17.425 19.203 -34.196 1.00 60.44 101 ILE A O 1
ATOM 813 N N . ARG A 1 102 ? 16.410 17.880 -35.680 1.00 59.19 102 ARG A N 1
ATOM 814 C CA . ARG A 1 102 ? 17.459 18.054 -36.703 1.00 59.19 102 ARG A CA 1
ATOM 815 C C . ARG A 1 102 ? 17.587 19.495 -37.194 1.00 59.19 102 ARG A C 1
ATOM 817 O O . ARG A 1 102 ? 18.703 19.961 -37.409 1.00 59.19 102 ARG A O 1
ATOM 824 N N . ARG A 1 103 ? 16.466 20.201 -37.364 1.00 58.91 103 ARG A N 1
ATOM 825 C CA . ARG A 1 103 ? 16.477 21.615 -37.769 1.00 58.91 103 ARG A CA 1
ATOM 826 C C . ARG A 1 103 ? 17.056 22.520 -36.686 1.00 58.91 103 ARG A C 1
ATOM 828 O O . ARG A 1 103 ? 17.745 23.471 -37.033 1.00 58.91 103 ARG A O 1
ATOM 835 N N . SER A 1 104 ? 16.824 22.224 -35.404 1.00 57.03 104 SER A N 1
ATOM 836 C CA . SER A 1 104 ? 17.406 23.025 -34.320 1.00 57.03 104 SER A CA 1
ATOM 837 C C . SER A 1 104 ? 18.914 22.809 -34.184 1.00 57.03 104 SER A C 1
ATOM 839 O O . SER A 1 104 ? 19.625 23.745 -33.842 1.00 57.03 104 SER A O 1
ATOM 841 N N . SER A 1 105 ? 19.418 21.604 -34.473 1.00 54.34 105 SER A N 1
ATOM 842 C CA . SER A 1 105 ? 20.863 21.333 -34.466 1.00 54.34 105 SER A CA 1
ATOM 843 C C . SER A 1 105 ? 21.599 21.932 -35.669 1.00 54.34 105 SER A C 1
ATOM 845 O O . SER A 1 105 ? 22.719 22.392 -35.501 1.00 54.34 105 SER A O 1
ATOM 847 N N . ALA A 1 106 ? 20.979 21.987 -36.852 1.00 55.44 106 ALA A N 1
ATOM 848 C CA . ALA A 1 106 ? 21.579 22.604 -38.044 1.00 55.44 106 ALA A CA 1
ATOM 849 C C . ALA A 1 106 ? 21.566 24.148 -38.027 1.00 55.44 106 ALA A C 1
ATOM 851 O O . ALA A 1 106 ? 22.188 24.771 -38.875 1.00 55.44 106 ALA A O 1
ATOM 852 N N . ALA A 1 107 ? 20.845 24.767 -37.088 1.00 55.44 107 ALA A N 1
ATOM 853 C CA . ALA A 1 107 ? 20.816 26.220 -36.898 1.00 55.44 107 ALA A CA 1
ATOM 854 C C . ALA A 1 107 ? 21.916 26.732 -35.942 1.00 55.44 107 ALA A C 1
ATOM 856 O O . ALA A 1 107 ? 21.960 27.924 -35.644 1.00 55.44 107 ALA A O 1
ATOM 857 N N . HIS A 1 108 ? 22.767 25.832 -35.434 1.00 54.91 108 HIS A N 1
ATOM 858 C CA . HIS A 1 108 ? 23.869 26.133 -34.515 1.00 54.91 108 HIS A CA 1
ATOM 859 C C . HIS A 1 108 ? 25.266 25.820 -35.090 1.00 54.91 108 HIS A C 1
ATOM 861 O O . HIS A 1 108 ? 26.236 25.805 -34.332 1.00 54.91 108 HIS A O 1
ATOM 867 N N . GLU A 1 109 ? 25.374 25.634 -36.408 1.00 45.91 109 GLU A N 1
ATOM 868 C CA . GLU A 1 109 ? 26.630 25.711 -37.177 1.00 45.91 109 GLU A CA 1
ATOM 869 C C . GLU A 1 109 ? 26.630 26.976 -38.044 1.00 45.91 109 GLU A C 1
ATOM 871 O O . GLU A 1 109 ? 27.708 27.600 -38.161 1.00 45.91 109 GLU A O 1
#

Nearest PDB structures (foldseek):
  3r84-assembly16_N  TM=4.076E-01  e=3.688E+00  Saccharomyces cerevisiae
  5f5p-assembly1_A  TM=4.309E-01  e=8.487E+00  Homo sapiens

InterPro domains:
  IPR036872 CH domain superfamily [G3DSA:1.10.418.10] (2-81)

Mean predicted aligned error: 15.79 Å

pLDDT: mean 71.32, std 17.2, range [43.78, 95.19]

Foldseek 3Di:
DDLQVPDDPPDPDDDPVNPQQLPSLLVVLCVVPVPQPDDDADPDPPDNVSSVVNVVSSVVSVVCCVVPPVVVVCVVVVVCVVVCPPDDDPCNVVDPVVVVVVVVVVVVD

Radius of gyration: 22.26 Å; Cα contacts (8 Å, |Δi|>4): 61; chains: 1; bounding box: 46×37×57 Å

Secondary structure (DSSP, 8-state):
--GGGG--TTS----HHHHTTSHHHHHHHHHH-TT-S-------TT-HHHHHHHHHHHHHHHHHIIIIIIHHHTHHHHHHTTT-TT---GGGGG-HHHHHHHHHHHT--

Organism: Amphibalanus amphitrite (NCBI:txid1232801)